Protein AF-A0A8S8Z8I4-F1 (afdb_monomer)

Foldseek 3Di:
DDDDDQDLQSLLVLLQDPPRPCNLVSLVVSLVVADPQQNVVSVVLNVCCVVPVVVSSVLSNLLVVCCVVVLAVDPPPNHPVSSVSSDDPVNVVVVCCVVVLVPDDPVVNVVVVVVVVVVD

Mean predicted aligned error: 4.39 Å

Secondary structure (DSSP, 8-state):
----PPPHHHHHHHHT-TT-TTHHHHHHHHHHT--HHHHHHHHHHHHHHHH-HHHHHHHHHHHHHHHHTTSSS-S-S--HHHHHTT--HHHHHHHHHHHHHHHS-HHHHHHHHHHHHHH-

Sequence (120 aa):
MPFYHLTKKGMIVSLAIDSMSEKKKILKGIINQADEHEKQAFEIMQKLVKIAPHFGFSIFERYVKAYCENKIDDLTPFTVENVSKSADNSAQLQMELLEGFSKLSKSDRDQTIDFLKKID

pLDDT: mean 91.68, std 7.71, range [51.78, 97.69]

Radius of gyration: 16.52 Å; Cα contacts (8 Å, |Δi|>4): 87; chains: 1; bounding box: 42×39×41 Å

Structure (mmCIF, N/CA/C/O backbone):
data_AF-A0A8S8Z8I4-F1
#
_entry.id   AF-A0A8S8Z8I4-F1
#
loop_
_atom_site.group_PDB
_atom_site.id
_atom_site.type_symbol
_atom_site.label_atom_id
_atom_site.label_alt_id
_atom_site.label_comp_id
_atom_site.label_asym_id
_atom_site.label_entity_id
_atom_site.label_seq_id
_atom_site.pdbx_PDB_ins_code
_atom_site.Cartn_x
_atom_site.Cartn_y
_atom_site.Cartn_z
_atom_site.occupancy
_atom_site.B_iso_or_equiv
_atom_site.auth_seq_id
_atom_site.auth_comp_id
_atom_site.auth_asym_id
_atom_site.auth_atom_id
_atom_site.pdbx_PDB_model_num
ATOM 1 N N . MET A 1 1 ? 16.397 -26.646 -16.889 1.00 51.78 1 MET A N 1
ATOM 2 C CA . MET A 1 1 ? 15.226 -25.776 -17.133 1.00 51.78 1 MET A CA 1
ATOM 3 C C . MET A 1 1 ? 15.556 -24.422 -16.520 1.00 51.78 1 MET A C 1
ATOM 5 O O . MET A 1 1 ? 15.910 -24.426 -15.346 1.00 51.78 1 MET A O 1
ATOM 9 N N . PRO A 1 2 ? 15.600 -23.309 -17.273 1.00 53.53 2 PRO A N 1
ATOM 10 C CA . PRO A 1 2 ? 15.943 -22.022 -16.680 1.00 53.53 2 PRO A CA 1
ATOM 11 C C . PRO A 1 2 ? 14.819 -21.593 -15.733 1.00 53.53 2 PRO A C 1
ATOM 13 O O . PRO A 1 2 ? 13.643 -21.627 -16.093 1.00 53.53 2 PRO A O 1
ATOM 16 N N . PHE A 1 3 ? 15.184 -21.229 -14.507 1.00 57.22 3 PHE A N 1
ATOM 17 C CA . PHE A 1 3 ? 14.260 -20.636 -13.551 1.00 57.22 3 PHE A CA 1
ATOM 18 C C . PHE A 1 3 ? 14.117 -19.157 -13.910 1.00 57.22 3 PHE A C 1
ATOM 20 O O . PHE A 1 3 ? 15.052 -18.376 -13.743 1.00 57.22 3 PHE A O 1
ATOM 27 N N . TYR A 1 4 ? 12.966 -18.775 -14.462 1.00 67.00 4 TYR A N 1
ATOM 28 C CA . TYR A 1 4 ? 12.671 -17.371 -14.724 1.00 67.00 4 TYR A CA 1
ATOM 29 C C . TYR A 1 4 ? 12.446 -16.658 -13.391 1.00 67.00 4 TYR A C 1
ATOM 31 O O . TYR A 1 4 ? 11.503 -16.962 -12.660 1.00 67.00 4 TYR A O 1
ATOM 39 N N . HIS A 1 5 ? 13.325 -15.715 -13.069 1.00 74.38 5 HIS A N 1
ATOM 40 C CA . HIS A 1 5 ? 13.149 -14.829 -11.927 1.00 74.38 5 HIS A CA 1
ATOM 41 C C . HIS A 1 5 ? 12.380 -13.582 -12.362 1.00 74.38 5 HIS A C 1
ATOM 43 O O . HIS A 1 5 ? 12.683 -12.983 -13.395 1.00 74.38 5 HIS A O 1
ATOM 49 N N . LEU A 1 6 ? 11.384 -13.184 -11.567 1.00 81.44 6 LEU A N 1
ATOM 50 C CA . LEU A 1 6 ? 10.695 -11.912 -11.764 1.00 81.44 6 LEU A CA 1
ATOM 51 C C . LEU A 1 6 ? 11.698 -10.761 -11.654 1.00 81.44 6 LEU A C 1
ATOM 53 O O . LEU A 1 6 ? 12.489 -10.699 -10.713 1.00 81.44 6 LEU A O 1
ATOM 57 N N . THR A 1 7 ? 11.630 -9.833 -12.603 1.00 90.94 7 THR A N 1
ATOM 58 C CA . THR A 1 7 ? 12.321 -8.546 -12.492 1.00 90.94 7 THR A CA 1
ATOM 59 C C . THR A 1 7 ? 11.704 -7.725 -11.356 1.00 90.94 7 THR A C 1
ATOM 61 O O . THR A 1 7 ? 10.552 -7.955 -10.985 1.00 90.94 7 THR A O 1
ATOM 64 N N . LYS A 1 8 ? 12.420 -6.720 -10.832 1.00 91.25 8 LYS A N 1
ATOM 65 C CA . LYS A 1 8 ? 11.884 -5.814 -9.795 1.00 91.25 8 LYS A CA 1
ATOM 66 C C . LYS A 1 8 ? 10.551 -5.177 -10.225 1.00 91.25 8 LYS A C 1
ATOM 68 O O . LYS A 1 8 ? 9.592 -5.199 -9.461 1.00 91.25 8 LYS A O 1
ATOM 73 N N . LYS A 1 9 ? 10.443 -4.736 -11.485 1.00 93.69 9 LYS A N 1
ATOM 74 C CA . LYS A 1 9 ? 9.184 -4.240 -12.076 1.00 93.69 9 LYS A CA 1
ATOM 75 C C . LYS A 1 9 ? 8.080 -5.300 -12.049 1.00 93.69 9 LYS A C 1
ATOM 77 O O . LYS A 1 9 ? 6.974 -5.024 -11.602 1.00 93.69 9 LYS A O 1
ATOM 82 N N . GLY A 1 10 ? 8.393 -6.529 -12.463 1.00 93.25 10 GLY A N 1
ATOM 83 C CA . GLY A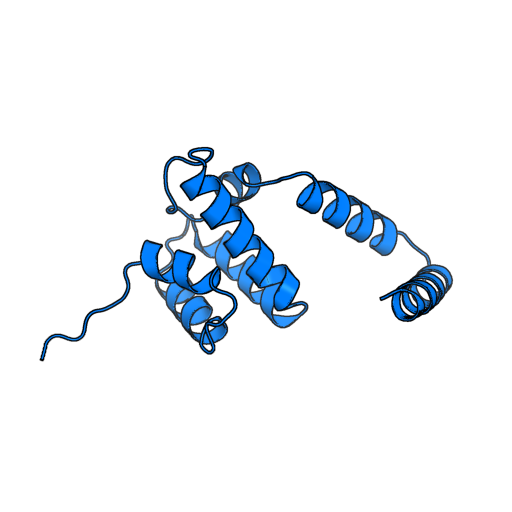 1 10 ? 7.449 -7.647 -12.414 1.00 93.25 10 GLY A CA 1
ATOM 84 C C . GLY A 1 10 ? 6.987 -7.977 -10.991 1.00 93.25 10 GLY A C 1
ATOM 85 O O . GLY A 1 10 ? 5.813 -8.280 -10.780 1.00 93.25 10 GLY A O 1
ATOM 86 N N . MET A 1 11 ? 7.876 -7.865 -9.999 1.00 93.94 11 MET A N 1
ATOM 87 C CA . MET A 1 11 ? 7.512 -8.004 -8.588 1.00 93.94 11 MET A CA 1
ATOM 88 C C . MET A 1 11 ? 6.547 -6.898 -8.144 1.00 93.94 11 MET A C 1
ATOM 90 O O . MET A 1 11 ? 5.532 -7.223 -7.540 1.00 93.94 11 MET A O 1
ATOM 94 N N . ILE A 1 12 ? 6.802 -5.628 -8.489 1.00 95.50 12 ILE A N 1
ATOM 95 C CA . ILE A 1 12 ? 5.897 -4.500 -8.183 1.00 95.50 12 ILE A CA 1
ATOM 96 C C . ILE A 1 12 ? 4.514 -4.727 -8.805 1.00 95.50 12 ILE A C 1
ATOM 98 O O . ILE A 1 12 ? 3.510 -4.625 -8.104 1.00 95.50 12 ILE A O 1
ATOM 102 N N . VAL A 1 13 ? 4.454 -5.122 -10.081 1.00 95.69 13 VAL A N 1
ATOM 103 C CA . VAL A 1 13 ? 3.185 -5.467 -10.748 1.00 95.69 13 VAL A CA 1
ATOM 104 C C . VAL A 1 13 ? 2.481 -6.619 -10.034 1.00 95.69 13 VAL A C 1
ATOM 106 O O . VAL A 1 13 ? 1.279 -6.562 -9.806 1.00 95.69 13 VAL A O 1
ATOM 109 N N . SER A 1 14 ? 3.218 -7.64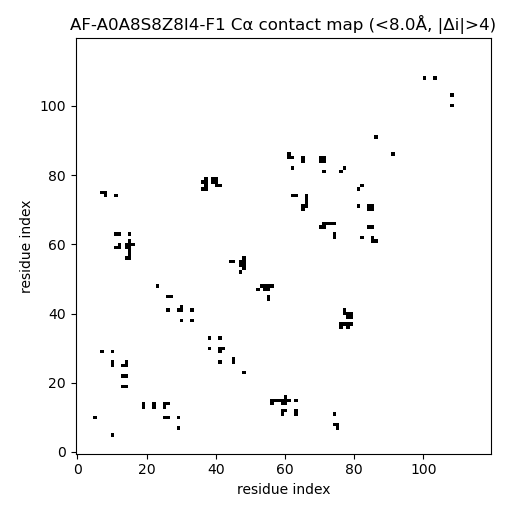1 -9.601 1.00 94.38 14 SER A N 1
ATOM 110 C CA . SER A 1 14 ? 2.635 -8.778 -8.877 1.00 94.38 14 SER A CA 1
ATOM 111 C C . SER A 1 14 ? 2.023 -8.380 -7.527 1.00 94.38 14 SER A C 1
ATOM 113 O O . SER A 1 14 ? 1.058 -9.005 -7.090 1.00 94.38 14 SER A O 1
ATOM 115 N N . LEU A 1 15 ? 2.553 -7.341 -6.868 1.00 95.56 15 LEU A N 1
ATOM 116 C CA . LEU A 1 15 ? 1.993 -6.795 -5.624 1.00 95.56 15 LEU A CA 1
ATOM 117 C C . LEU A 1 15 ? 0.662 -6.057 -5.841 1.00 95.56 15 LEU A C 1
ATOM 119 O O . LEU A 1 15 ? -0.103 -5.934 -4.887 1.00 95.56 15 LEU A O 1
ATOM 123 N N . ALA A 1 16 ? 0.381 -5.620 -7.071 1.00 95.06 16 ALA A N 1
ATOM 124 C CA . ALA A 1 16 ? -0.856 -4.955 -7.480 1.00 95.06 16 ALA A CA 1
ATOM 125 C C . ALA A 1 16 ? -1.959 -5.919 -7.965 1.00 95.06 16 ALA A C 1
ATOM 127 O O . ALA A 1 16 ? -3.064 -5.492 -8.272 1.00 95.06 16 ALA A O 1
ATOM 128 N N . ILE A 1 17 ? -1.689 -7.221 -8.086 1.00 92.75 17 ILE A N 1
ATOM 129 C CA . ILE A 1 17 ? -2.690 -8.184 -8.571 1.00 92.75 17 ILE A CA 1
ATOM 130 C C . ILE A 1 17 ? -3.471 -8.731 -7.381 1.00 92.75 17 ILE A C 1
ATOM 132 O O . ILE A 1 17 ? -2.879 -9.358 -6.500 1.00 92.75 17 ILE A O 1
ATOM 136 N N . ASP A 1 18 ? -4.794 -8.542 -7.349 1.00 82.94 18 ASP A N 1
ATOM 137 C CA . ASP A 1 18 ? -5.598 -8.930 -6.185 1.00 82.94 18 ASP A CA 1
ATOM 138 C C . ASP A 1 18 ? -5.531 -10.443 -5.887 1.00 82.94 18 ASP A C 1
ATOM 140 O O . ASP A 1 18 ? -5.223 -10.851 -4.766 1.00 82.94 18 ASP A O 1
ATOM 144 N N . SER A 1 19 ? -5.650 -11.275 -6.926 1.00 82.31 19 SER A N 1
ATOM 145 C CA . SER A 1 19 ? -5.646 -12.745 -6.844 1.00 82.31 19 SER A CA 1
ATOM 146 C C . SER A 1 19 ? -4.293 -13.381 -6.487 1.00 82.31 19 SER A C 1
ATOM 148 O O . SER A 1 19 ? -4.188 -14.606 -6.402 1.00 82.31 19 SER A O 1
ATOM 150 N N . MET A 1 20 ? -3.233 -12.589 -6.308 1.00 83.69 20 MET A N 1
ATOM 151 C CA . MET A 1 20 ? -1.899 -13.105 -6.008 1.00 83.69 20 MET A CA 1
ATOM 152 C C . MET A 1 20 ? -1.798 -13.549 -4.538 1.00 83.69 20 MET A C 1
ATOM 154 O O . MET A 1 20 ? -1.805 -12.733 -3.616 1.00 83.69 20 MET A O 1
ATOM 158 N N . SER A 1 21 ? -1.646 -14.853 -4.299 1.00 79.88 21 SER A N 1
ATOM 159 C CA . SER A 1 21 ? -1.609 -15.429 -2.943 1.00 79.88 21 SER 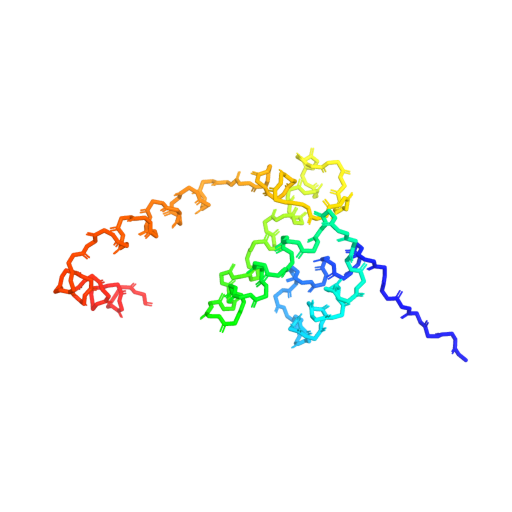A CA 1
ATOM 160 C C . SER A 1 21 ? -0.294 -15.158 -2.194 1.00 79.88 21 SER A C 1
ATOM 162 O O . SER A 1 21 ? -0.282 -15.054 -0.967 1.00 79.88 21 SER A O 1
ATOM 164 N N . GLU A 1 22 ? 0.822 -14.983 -2.911 1.00 88.31 22 GLU A N 1
ATOM 165 C CA . GLU A 1 22 ? 2.162 -14.839 -2.319 1.00 88.31 22 GLU A CA 1
ATOM 166 C C . GLU A 1 22 ? 2.643 -13.379 -2.154 1.00 88.31 22 GLU A C 1
ATOM 168 O O . GLU A 1 22 ? 3.826 -13.151 -1.883 1.00 88.31 22 GLU A O 1
ATOM 173 N N . LYS A 1 23 ? 1.766 -12.364 -2.250 1.00 92.06 23 LYS A N 1
ATOM 174 C CA . LYS A 1 23 ? 2.164 -10.933 -2.222 1.00 92.06 23 LYS A CA 1
ATOM 175 C C . LYS A 1 23 ? 3.086 -10.560 -1.054 1.00 92.06 23 LYS A C 1
ATOM 177 O O . LYS A 1 23 ? 4.080 -9.866 -1.237 1.00 92.06 23 LYS A O 1
ATOM 182 N N . LYS A 1 24 ? 2.831 -11.073 0.156 1.00 92.00 24 LYS A N 1
ATOM 183 C CA . LYS A 1 24 ? 3.681 -10.800 1.336 1.00 92.00 24 LYS A CA 1
ATOM 184 C C . LYS A 1 24 ? 5.106 -11.354 1.195 1.00 92.00 24 LYS A C 1
ATOM 186 O O . LYS A 1 24 ? 6.049 -10.749 1.701 1.00 92.00 24 LYS A O 1
ATOM 191 N N . LYS A 1 25 ? 5.271 -12.503 0.536 1.00 92.50 25 LYS A N 1
ATOM 192 C CA . LYS A 1 25 ? 6.578 -13.125 0.275 1.00 92.50 25 LYS A CA 1
ATOM 193 C C . LYS A 1 25 ? 7.322 -12.361 -0.817 1.00 92.50 25 LYS A C 1
ATOM 195 O O . LYS A 1 25 ? 8.504 -12.082 -0.642 1.00 92.50 25 LYS A O 1
ATOM 200 N N . ILE A 1 26 ? 6.614 -11.942 -1.867 1.00 93.69 26 ILE A N 1
ATOM 201 C CA . ILE A 1 26 ? 7.152 -11.070 -2.922 1.00 93.69 26 ILE A CA 1
ATOM 202 C C . ILE A 1 26 ? 7.638 -9.744 -2.320 1.00 93.69 26 ILE A C 1
ATOM 204 O O . ILE A 1 26 ? 8.767 -9.340 -2.580 1.00 93.69 26 ILE A O 1
ATOM 208 N N . LEU A 1 27 ? 6.854 -9.121 -1.431 1.00 94.81 27 LEU A N 1
ATOM 209 C CA . LEU A 1 27 ? 7.238 -7.883 -0.745 1.00 94.81 27 LEU A CA 1
ATOM 210 C C . LEU A 1 27 ? 8.487 -8.060 0.135 1.00 94.81 27 LEU A C 1
ATOM 212 O O . LEU A 1 27 ? 9.341 -7.185 0.192 1.00 94.81 27 LEU A O 1
ATOM 216 N N . LYS A 1 28 ? 8.648 -9.199 0.814 1.00 92.75 28 LYS A N 1
ATOM 217 C CA . LYS A 1 28 ? 9.909 -9.484 1.522 1.00 92.75 28 LYS A CA 1
ATOM 218 C C . LYS A 1 28 ? 11.081 -9.653 0.553 1.00 92.75 28 LYS A C 1
ATOM 220 O O . LYS A 1 28 ? 12.174 -9.181 0.841 1.00 92.75 28 LYS A O 1
ATOM 225 N N . GLY A 1 29 ? 10.849 -10.310 -0.584 1.00 91.88 29 GLY A N 1
ATOM 226 C CA . GLY A 1 29 ? 11.850 -10.485 -1.633 1.00 91.88 29 GLY A CA 1
ATOM 227 C C . GLY A 1 29 ? 12.340 -9.155 -2.203 1.00 91.88 29 GLY A C 1
ATOM 228 O O . GLY A 1 29 ? 13.548 -8.950 -2.287 1.00 91.88 29 GLY A O 1
ATOM 229 N N . ILE A 1 30 ? 11.422 -8.235 -2.518 1.00 92.75 30 ILE A N 1
ATOM 230 C CA . ILE A 1 30 ? 11.777 -6.938 -3.105 1.00 92.75 30 ILE A CA 1
ATOM 231 C C . ILE A 1 30 ? 12.546 -6.048 -2.121 1.00 92.75 30 ILE A C 1
ATOM 233 O O . ILE A 1 30 ? 13.500 -5.401 -2.531 1.00 92.75 30 ILE A O 1
ATOM 237 N N . ILE A 1 31 ? 12.216 -6.084 -0.822 1.00 92.12 31 ILE A N 1
ATOM 238 C CA . ILE A 1 31 ? 12.948 -5.350 0.230 1.00 92.12 31 ILE A CA 1
ATOM 239 C C . ILE A 1 31 ? 14.417 -5.779 0.286 1.00 92.12 31 ILE A C 1
ATOM 241 O O . ILE A 1 31 ? 15.300 -4.936 0.402 1.00 92.12 31 ILE A O 1
ATOM 245 N N . ASN A 1 32 ? 14.694 -7.079 0.157 1.00 88.94 32 ASN A N 1
ATOM 246 C CA . ASN A 1 32 ? 16.066 -7.596 0.166 1.00 88.94 32 ASN A CA 1
ATOM 247 C C . ASN A 1 32 ? 16.870 -7.198 -1.087 1.00 88.94 32 ASN A C 1
ATOM 249 O O . ASN A 1 32 ? 18.092 -7.302 -1.080 1.00 88.94 32 ASN A O 1
ATOM 253 N N . GLN A 1 33 ? 16.189 -6.779 -2.158 1.00 89.06 33 GLN A N 1
ATOM 254 C CA . GLN A 1 33 ? 16.778 -6.326 -3.424 1.00 89.06 33 GLN A CA 1
ATOM 255 C C . GLN A 1 33 ? 16.698 -4.800 -3.604 1.00 89.06 33 GLN A C 1
ATOM 257 O O . GLN A 1 33 ? 17.112 -4.279 -4.643 1.00 89.06 33 GLN A O 1
ATOM 262 N N . ALA A 1 34 ? 16.098 -4.085 -2.651 1.00 90.19 34 ALA A N 1
ATOM 263 C CA . ALA A 1 34 ? 15.931 -2.641 -2.707 1.00 90.19 34 ALA A CA 1
ATOM 264 C C . ALA A 1 34 ? 17.282 -1.955 -2.487 1.00 90.19 34 ALA A C 1
ATOM 266 O O . ALA A 1 34 ? 18.044 -2.339 -1.597 1.00 90.19 34 ALA A O 1
ATOM 267 N N . ASP A 1 35 ? 17.567 -0.944 -3.300 1.00 90.19 35 ASP A N 1
ATOM 268 C CA . ASP A 1 35 ? 18.689 -0.045 -3.043 1.00 90.19 35 ASP A CA 1
ATOM 269 C C . ASP A 1 35 ? 18.332 0.956 -1.929 1.00 90.19 35 ASP A C 1
ATOM 271 O O . ASP A 1 35 ? 17.208 0.977 -1.417 1.00 90.19 35 ASP A O 1
ATOM 275 N N . GLU A 1 36 ? 19.293 1.788 -1.525 1.00 88.62 36 GLU A N 1
ATOM 276 C CA . GLU A 1 36 ? 19.092 2.764 -0.448 1.00 88.62 36 GLU A CA 1
ATOM 277 C C . GLU A 1 36 ? 17.985 3.786 -0.749 1.00 88.62 36 GLU A C 1
ATOM 279 O O . GLU A 1 36 ? 17.327 4.256 0.180 1.00 88.62 36 GLU A O 1
ATOM 284 N N . HIS A 1 37 ? 17.726 4.088 -2.025 1.00 88.31 37 HIS A N 1
ATOM 285 C CA . HIS A 1 37 ? 16.711 5.058 -2.436 1.00 88.31 37 HIS A CA 1
ATOM 286 C C . HIS A 1 37 ? 15.287 4.492 -2.320 1.00 88.31 37 HIS A C 1
ATOM 288 O O . HIS A 1 37 ? 14.347 5.231 -2.024 1.00 88.31 37 HIS A O 1
ATOM 294 N N . GLU A 1 38 ? 15.114 3.185 -2.524 1.00 93.31 38 GLU A N 1
ATOM 295 C CA . GLU A 1 38 ? 13.811 2.509 -2.450 1.00 93.31 38 GLU A CA 1
ATOM 296 C C . GLU A 1 38 ? 13.513 1.895 -1.074 1.00 93.31 38 GLU A C 1
ATOM 298 O O . GLU A 1 38 ? 12.349 1.706 -0.701 1.00 93.31 38 GLU A O 1
ATOM 303 N N . LYS A 1 39 ? 14.555 1.562 -0.303 1.00 92.00 39 LYS A N 1
ATOM 304 C CA . LYS A 1 39 ? 14.437 0.795 0.945 1.00 92.00 39 LYS A CA 1
ATOM 305 C C . LYS A 1 39 ? 13.460 1.422 1.935 1.00 92.00 39 LYS A C 1
ATOM 307 O O . LYS A 1 39 ? 12.616 0.719 2.489 1.00 92.00 39 LYS A O 1
ATOM 312 N N . GLN A 1 40 ? 13.515 2.744 2.098 1.00 93.06 40 GLN A N 1
ATOM 313 C CA . GLN A 1 40 ? 12.604 3.472 2.981 1.00 93.06 40 GLN A CA 1
ATOM 314 C C . GLN A 1 40 ? 11.133 3.248 2.599 1.00 93.06 40 GLN A C 1
ATOM 316 O O . GLN A 1 40 ? 10.305 2.954 3.464 1.00 93.06 40 GLN A O 1
ATOM 321 N N . ALA A 1 41 ? 10.800 3.367 1.310 1.00 95.12 41 ALA A N 1
ATOM 322 C CA . ALA A 1 41 ? 9.432 3.208 0.835 1.00 95.12 41 ALA A CA 1
ATOM 323 C C . ALA A 1 41 ? 8.940 1.775 1.076 1.00 95.12 41 ALA A C 1
ATOM 325 O O . ALA A 1 41 ? 7.874 1.577 1.661 1.00 95.12 41 ALA A O 1
ATOM 326 N N . PHE A 1 42 ? 9.738 0.766 0.717 1.00 95.69 42 PHE A N 1
ATOM 327 C CA . PHE A 1 42 ? 9.341 -0.626 0.922 1.00 95.69 42 PHE A CA 1
ATOM 328 C C . PHE A 1 42 ? 9.231 -1.025 2.402 1.00 95.69 42 PHE A C 1
ATOM 330 O O . PHE A 1 42 ? 8.340 -1.802 2.752 1.00 95.69 42 PHE A O 1
ATOM 337 N N . GLU A 1 43 ? 10.068 -0.488 3.291 1.00 94.19 43 GLU A N 1
ATOM 338 C CA . GLU A 1 43 ? 9.955 -0.727 4.736 1.00 94.19 43 GLU A CA 1
ATOM 339 C C . GLU A 1 43 ? 8.673 -0.120 5.328 1.00 94.19 43 GLU A C 1
ATOM 341 O O . GLU A 1 43 ? 8.008 -0.756 6.155 1.00 94.19 43 GLU A O 1
ATOM 346 N N . ILE A 1 44 ? 8.279 1.081 4.887 1.00 94.44 44 ILE A N 1
ATOM 347 C CA . ILE A 1 44 ? 6.991 1.686 5.264 1.00 94.44 44 ILE A CA 1
ATOM 348 C C . ILE A 1 44 ? 5.839 0.814 4.753 1.00 94.44 44 ILE A C 1
ATOM 350 O O . ILE A 1 44 ? 4.949 0.454 5.529 1.00 94.44 44 ILE A O 1
ATOM 354 N N . MET A 1 45 ? 5.894 0.391 3.487 1.00 95.94 45 MET A N 1
ATOM 355 C CA . MET A 1 45 ? 4.895 -0.505 2.899 1.00 95.94 45 MET A CA 1
ATOM 356 C C . MET A 1 45 ? 4.793 -1.834 3.650 1.00 95.94 45 MET A C 1
ATOM 358 O O . MET A 1 45 ? 3.690 -2.326 3.880 1.00 95.94 45 MET A O 1
ATOM 362 N N . GLN A 1 46 ? 5.912 -2.401 4.107 1.00 95.69 46 GLN A N 1
ATOM 363 C CA . GLN A 1 46 ? 5.916 -3.627 4.906 1.00 95.69 46 GLN A CA 1
ATOM 364 C C . GLN A 1 46 ? 5.148 -3.461 6.222 1.00 95.69 46 GLN A C 1
ATOM 366 O O . GLN A 1 46 ? 4.379 -4.349 6.605 1.00 95.69 46 GLN A O 1
ATOM 371 N N . LYS A 1 47 ? 5.337 -2.330 6.911 1.00 95.56 47 LYS A N 1
ATOM 372 C CA . LYS A 1 47 ? 4.615 -2.016 8.153 1.00 95.56 47 LYS A CA 1
ATOM 373 C C . LYS A 1 47 ? 3.121 -1.830 7.886 1.00 95.56 47 LYS A C 1
ATOM 375 O O . LYS A 1 47 ? 2.311 -2.411 8.606 1.00 95.56 47 LYS A O 1
ATOM 380 N N . LEU A 1 48 ? 2.761 -1.101 6.827 1.00 93.69 48 LEU A N 1
ATOM 381 C CA . LEU A 1 48 ? 1.366 -0.877 6.438 1.00 93.69 48 LEU A CA 1
ATOM 382 C C . LEU A 1 48 ? 0.660 -2.186 6.075 1.00 93.69 48 LEU A C 1
ATOM 384 O O . LEU A 1 48 ? -0.381 -2.488 6.645 1.00 93.69 48 LEU A O 1
ATOM 388 N N . VAL A 1 49 ? 1.261 -3.019 5.221 1.00 95.00 49 VAL A N 1
ATOM 389 C CA . VAL A 1 49 ? 0.705 -4.325 4.819 1.00 95.00 49 VAL A CA 1
ATOM 390 C C . VAL A 1 49 ? 0.525 -5.272 6.012 1.00 95.00 49 VAL A C 1
ATOM 392 O O . VAL A 1 49 ? -0.366 -6.124 6.004 1.00 95.00 49 VAL A O 1
ATOM 395 N N . LYS A 1 50 ? 1.360 -5.151 7.052 1.00 94.81 50 LYS A N 1
ATOM 396 C CA . LYS A 1 50 ? 1.219 -5.950 8.276 1.00 94.81 50 LYS A CA 1
ATOM 397 C C . LYS A 1 50 ? -0.036 -5.573 9.073 1.00 94.81 50 LYS A C 1
ATOM 399 O O . LYS A 1 50 ? -0.638 -6.466 9.661 1.00 94.81 50 LYS A O 1
ATOM 404 N N . ILE A 1 51 ? -0.397 -4.290 9.106 1.00 94.06 51 ILE A N 1
ATOM 405 C CA . ILE A 1 51 ? -1.502 -3.757 9.922 1.00 94.06 51 ILE A CA 1
ATOM 406 C C . ILE A 1 51 ? -2.815 -3.737 9.130 1.00 94.06 51 ILE A C 1
ATOM 408 O O . ILE A 1 51 ? -3.849 -4.153 9.638 1.00 94.06 51 ILE A O 1
ATOM 412 N N . ALA 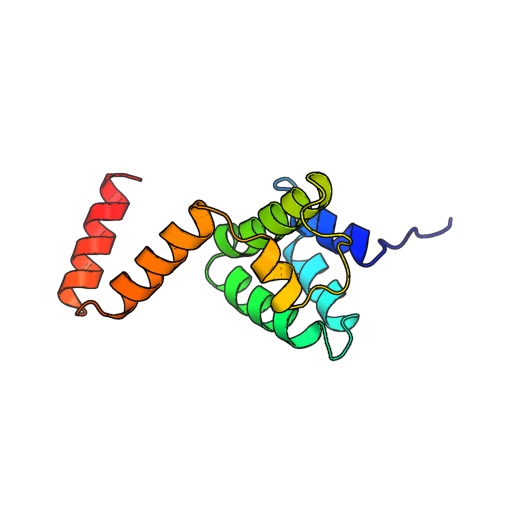A 1 52 ? -2.763 -3.285 7.879 1.00 92.62 52 ALA A N 1
ATOM 413 C CA . ALA A 1 52 ? -3.905 -3.113 6.993 1.00 92.62 52 ALA A CA 1
ATOM 414 C C . ALA A 1 52 ? -3.543 -3.652 5.593 1.00 92.62 52 ALA A C 1
ATOM 416 O O . ALA A 1 52 ? -3.145 -2.883 4.718 1.00 92.62 52 ALA A O 1
ATOM 417 N N . PRO A 1 53 ? -3.622 -4.978 5.361 1.00 92.44 53 PRO A N 1
ATOM 418 C CA . PRO A 1 53 ? -3.100 -5.610 4.147 1.00 92.44 53 PRO A CA 1
ATOM 419 C C . PRO A 1 53 ? -3.775 -5.120 2.865 1.00 92.44 53 PRO A C 1
ATOM 421 O O . PRO A 1 53 ? -3.069 -4.813 1.909 1.00 92.44 53 PRO A O 1
ATOM 424 N N . HIS A 1 54 ? -5.106 -5.004 2.848 1.00 91.19 54 HIS A N 1
ATOM 425 C CA . HIS A 1 54 ? -5.841 -4.503 1.681 1.00 91.19 54 HIS A CA 1
ATOM 426 C C . HIS A 1 54 ? -5.439 -3.066 1.349 1.00 91.19 54 HIS A C 1
ATOM 428 O O . HIS A 1 54 ? -5.071 -2.775 0.217 1.00 91.19 54 HIS A O 1
ATOM 434 N N . PHE A 1 55 ? -5.391 -2.192 2.358 1.00 91.75 55 PHE A N 1
ATOM 435 C CA . PHE A 1 55 ? -4.918 -0.821 2.183 1.00 91.75 55 PHE A CA 1
ATOM 436 C C . PHE A 1 55 ? -3.468 -0.774 1.676 1.00 91.75 55 PHE A C 1
ATOM 438 O O . PHE A 1 55 ? -3.177 -0.114 0.681 1.00 91.75 55 PHE A O 1
ATOM 445 N N . GLY A 1 56 ? -2.560 -1.522 2.305 1.00 93.81 56 GLY A N 1
ATOM 446 C CA . GLY A 1 56 ? -1.162 -1.579 1.889 1.00 93.81 56 GLY A CA 1
ATOM 447 C C . GLY A 1 56 ? -0.988 -2.053 0.442 1.00 93.81 56 GLY A C 1
ATOM 448 O O . GLY A 1 56 ? -0.200 -1.469 -0.294 1.00 93.81 56 GLY A O 1
ATOM 449 N N . PHE A 1 57 ? -1.737 -3.063 -0.010 1.00 95.19 57 PHE A N 1
ATOM 450 C CA . PHE A 1 57 ? -1.663 -3.506 -1.407 1.00 95.19 57 PHE A CA 1
ATOM 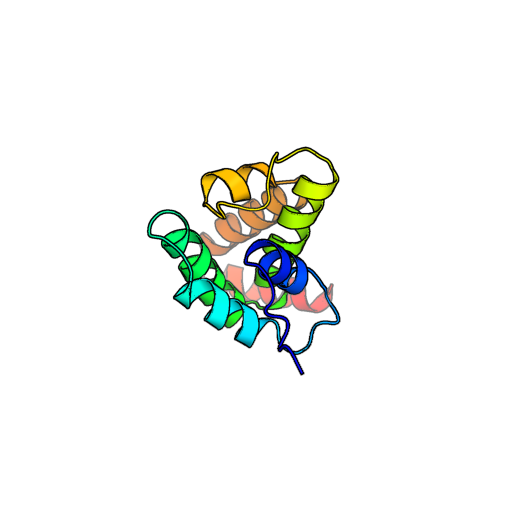451 C C . PHE A 1 57 ? -2.367 -2.558 -2.386 1.00 95.19 57 PHE A C 1
ATOM 453 O O . PHE A 1 57 ? -1.858 -2.371 -3.490 1.00 95.19 57 PHE A O 1
ATOM 460 N N . SER A 1 58 ? -3.416 -1.848 -1.958 1.00 93.81 58 SER A N 1
ATOM 461 C CA . SER A 1 58 ? -4.084 -0.835 -2.790 1.00 93.81 58 SER A CA 1
ATOM 462 C C . SER A 1 58 ? -3.151 0.306 -3.230 1.00 93.81 58 SER A C 1
ATOM 464 O O . SER A 1 58 ? -3.336 0.897 -4.291 1.00 93.81 58 SER A O 1
ATOM 466 N N . ILE A 1 59 ? -2.090 0.595 -2.465 1.00 95.19 59 ILE A N 1
ATOM 467 C CA . ILE A 1 59 ? -1.062 1.567 -2.867 1.00 95.19 59 ILE A CA 1
ATOM 468 C C . ILE A 1 59 ? -0.261 1.052 -4.073 1.00 95.19 59 ILE A C 1
ATOM 470 O O . ILE A 1 59 ? 0.018 1.826 -4.986 1.00 95.19 59 ILE A O 1
ATOM 474 N N . PHE A 1 60 ? 0.076 -0.243 -4.121 1.00 96.12 60 PHE A N 1
ATOM 475 C CA . PHE A 1 60 ? 0.737 -0.836 -5.291 1.00 96.12 60 PHE A CA 1
ATOM 476 C C . PHE A 1 60 ? -0.192 -0.852 -6.506 1.00 96.12 60 PHE A C 1
ATOM 478 O O . PHE A 1 60 ? 0.251 -0.522 -7.602 1.00 96.12 60 PHE A O 1
ATOM 485 N N . GLU A 1 61 ? -1.474 -1.169 -6.311 1.00 95.12 61 GLU A N 1
ATOM 486 C CA . GLU A 1 61 ? -2.498 -1.090 -7.362 1.00 95.12 61 GLU A CA 1
ATOM 487 C C . GLU A 1 61 ? -2.565 0.304 -7.978 1.00 95.12 61 GLU A C 1
ATOM 489 O O . GLU A 1 61 ? -2.460 0.457 -9.196 1.00 95.12 61 GLU A O 1
ATOM 494 N N . ARG A 1 62 ? -2.662 1.335 -7.134 1.00 94.81 62 ARG A N 1
ATOM 495 C CA . ARG A 1 62 ? -2.706 2.729 -7.576 1.00 94.81 62 ARG A CA 1
ATOM 496 C C . ARG A 1 62 ? -1.419 3.148 -8.285 1.00 94.81 62 ARG A C 1
ATOM 498 O O . ARG A 1 62 ? -1.481 3.796 -9.327 1.00 94.81 62 ARG A O 1
ATOM 505 N N . TYR A 1 63 ? -0.265 2.742 -7.761 1.00 96.38 63 TYR A N 1
ATOM 506 C CA . TYR A 1 63 ? 1.033 3.047 -8.356 1.00 96.38 63 TYR A CA 1
ATOM 507 C C . TYR A 1 63 ? 1.199 2.417 -9.746 1.00 96.38 63 TYR A C 1
ATOM 509 O O . TYR A 1 63 ? 1.561 3.103 -10.701 1.00 96.38 63 TYR A O 1
ATOM 517 N N . VAL A 1 64 ? 0.855 1.134 -9.891 1.00 96.62 64 VAL A N 1
ATOM 518 C CA . VAL A 1 64 ? 0.900 0.428 -11.181 1.00 96.62 64 VAL A CA 1
ATOM 519 C C . VAL A 1 64 ? -0.118 1.008 -12.159 1.00 96.62 64 VAL A C 1
ATOM 521 O O . VAL A 1 64 ? 0.204 1.197 -13.330 1.00 96.62 64 VAL A O 1
ATOM 524 N N . LYS A 1 65 ? -1.316 1.366 -11.689 1.00 95.44 65 LYS A N 1
ATOM 525 C CA . LYS A 1 65 ? -2.315 2.057 -12.510 1.00 95.44 65 LYS A CA 1
ATOM 526 C C . LYS A 1 65 ? -1.790 3.396 -13.032 1.00 95.44 65 LYS A C 1
ATOM 528 O O . LYS A 1 65 ? -1.932 3.672 -14.218 1.00 95.44 65 LYS A O 1
ATOM 533 N N . ALA A 1 66 ? -1.148 4.199 -12.185 1.00 95.50 66 ALA A N 1
ATOM 534 C CA . ALA A 1 66 ? -0.561 5.474 -12.591 1.00 95.50 66 ALA A CA 1
ATOM 535 C C . ALA A 1 66 ? 0.532 5.296 -13.662 1.00 95.50 66 ALA A C 1
ATOM 537 O O . ALA A 1 66 ? 0.596 6.089 -14.600 1.00 95.50 66 ALA A O 1
ATOM 538 N N . TYR A 1 67 ? 1.329 4.228 -13.574 1.00 96.19 67 TYR A N 1
ATOM 539 C CA . TYR A 1 67 ? 2.266 3.842 -14.633 1.00 96.19 67 TYR A CA 1
ATOM 540 C C . TYR A 1 67 ? 1.546 3.464 -15.940 1.00 96.19 67 TYR A C 1
ATOM 542 O O . TYR A 1 67 ? 1.878 3.992 -16.997 1.00 96.19 67 TYR A O 1
ATOM 550 N N . CYS A 1 68 ? 0.507 2.622 -15.885 1.00 95.00 68 CYS A N 1
ATOM 551 C CA . CYS A 1 68 ? -0.284 2.256 -17.069 1.00 95.00 68 CYS A CA 1
ATOM 552 C C . CYS A 1 68 ? -0.970 3.461 -17.738 1.00 95.00 68 CYS A C 1
ATOM 554 O O . CYS A 1 68 ? -1.188 3.457 -18.947 1.00 95.00 68 CYS A O 1
ATOM 556 N N . GLU A 1 69 ? -1.306 4.489 -16.961 1.00 94.44 69 GLU A N 1
ATOM 557 C CA . GLU A 1 69 ? -1.901 5.743 -17.434 1.00 94.44 69 GLU A CA 1
ATOM 558 C C . GLU A 1 69 ? -0.855 6.784 -17.881 1.00 94.44 69 GLU A C 1
ATOM 560 O O . GLU A 1 69 ? -1.226 7.907 -18.214 1.00 94.44 69 GLU A O 1
ATOM 565 N N . ASN A 1 70 ? 0.437 6.433 -17.908 1.00 93.50 70 ASN A N 1
ATOM 566 C CA . ASN A 1 70 ? 1.561 7.326 -18.227 1.00 93.50 70 ASN A CA 1
ATOM 567 C C . ASN A 1 70 ? 1.655 8.569 -17.317 1.00 93.50 70 ASN A C 1
ATOM 569 O O . ASN A 1 70 ? 2.182 9.603 -17.719 1.00 93.50 70 ASN A O 1
ATOM 573 N N . LYS A 1 71 ? 1.141 8.492 -16.083 1.00 90.56 71 LYS A N 1
ATOM 574 C CA . LYS A 1 71 ? 1.315 9.541 -15.057 1.00 90.56 71 LYS A CA 1
ATOM 575 C C . LYS A 1 71 ? 2.675 9.451 -14.365 1.00 90.56 71 LYS A C 1
ATOM 577 O O . LYS A 1 71 ? 3.101 10.401 -13.714 1.00 90.56 71 LYS A O 1
ATOM 582 N N . ILE A 1 72 ? 3.320 8.292 -14.466 1.00 93.88 72 ILE A N 1
ATOM 583 C CA . ILE A 1 72 ? 4.657 8.010 -13.952 1.00 93.88 72 ILE A CA 1
ATOM 584 C C . ILE A 1 72 ? 5.412 7.294 -15.068 1.00 93.88 72 ILE A C 1
ATOM 586 O O . ILE A 1 72 ? 4.877 6.357 -15.657 1.00 93.88 72 ILE A O 1
ATOM 590 N N . ASP A 1 73 ? 6.641 7.726 -15.338 1.00 91.88 73 ASP A N 1
ATOM 591 C CA . ASP A 1 73 ? 7.420 7.243 -16.484 1.00 91.88 73 ASP A CA 1
ATOM 592 C C . ASP A 1 73 ? 7.883 5.790 -16.328 1.00 91.88 73 ASP A C 1
ATOM 594 O O . ASP A 1 73 ? 8.032 5.063 -17.311 1.00 91.88 73 ASP A O 1
ATOM 598 N N . ASP A 1 74 ? 8.127 5.354 -15.089 1.00 95.19 74 ASP A N 1
ATOM 599 C CA . ASP A 1 74 ? 8.596 4.005 -14.793 1.00 95.19 74 ASP A CA 1
ATOM 600 C C . ASP A 1 74 ? 8.159 3.519 -13.399 1.00 95.19 74 ASP A C 1
ATOM 602 O O . ASP A 1 74 ? 7.932 4.309 -12.483 1.00 95.19 74 ASP A O 1
ATOM 606 N N . LEU A 1 75 ? 8.077 2.195 -13.230 1.00 95.00 75 LEU A N 1
ATOM 607 C CA . LEU A 1 75 ? 7.773 1.526 -11.955 1.00 95.00 75 LEU A CA 1
ATOM 608 C C . LEU A 1 75 ? 8.958 1.504 -10.984 1.00 95.00 75 LEU A C 1
ATOM 610 O O . LEU A 1 75 ? 8.807 1.122 -9.825 1.00 95.00 75 LEU A O 1
ATOM 614 N N . THR A 1 76 ? 10.150 1.833 -11.472 1.00 94.00 76 THR A N 1
ATOM 615 C CA . THR A 1 76 ? 11.377 1.893 -10.682 1.00 94.00 76 THR A CA 1
ATOM 616 C C . THR A 1 76 ? 12.098 3.211 -10.958 1.00 94.00 76 THR A C 1
ATOM 618 O O . THR A 1 76 ? 12.193 3.589 -12.123 1.00 94.00 76 THR A O 1
ATOM 621 N N . PRO A 1 77 ? 12.657 3.875 -9.934 1.00 94.00 77 PRO A N 1
ATOM 622 C CA . PRO A 1 77 ? 12.698 3.419 -8.546 1.00 94.00 77 PRO A CA 1
ATOM 623 C C . PRO A 1 77 ? 11.363 3.643 -7.806 1.00 94.00 77 PRO A C 1
ATOM 625 O O . PRO A 1 77 ? 10.693 4.663 -7.990 1.00 94.00 77 PRO A O 1
ATOM 628 N N . PHE A 1 78 ? 10.990 2.697 -6.942 1.00 95.31 78 PHE A N 1
ATOM 629 C CA . PHE A 1 78 ? 9.852 2.785 -6.025 1.00 95.31 78 PHE A CA 1
ATOM 630 C C . PHE A 1 78 ? 10.223 3.653 -4.811 1.00 95.31 78 PHE A C 1
ATOM 632 O O . PHE A 1 78 ? 10.533 3.161 -3.727 1.00 95.31 78 PHE A O 1
ATOM 639 N N . THR A 1 79 ? 10.240 4.970 -5.006 1.00 94.81 79 THR A N 1
ATOM 640 C CA . THR A 1 79 ? 10.539 5.962 -3.960 1.00 94.81 79 THR A CA 1
ATOM 641 C C . THR A 1 79 ? 9.265 6.620 -3.440 1.00 94.81 79 THR A C 1
ATOM 643 O O . THR A 1 79 ? 8.231 6.611 -4.106 1.00 94.81 79 THR A O 1
ATOM 646 N N . VAL A 1 80 ? 9.335 7.259 -2.267 1.00 92.50 80 VAL A N 1
ATOM 647 C CA . VAL A 1 80 ? 8.208 8.042 -1.720 1.00 92.50 80 VAL A CA 1
ATOM 648 C C . VAL A 1 80 ? 7.748 9.122 -2.708 1.00 92.50 80 VAL A C 1
ATOM 650 O O . VAL A 1 80 ? 6.549 9.325 -2.875 1.00 92.50 80 VAL A O 1
ATOM 653 N N . GLU A 1 81 ? 8.688 9.771 -3.400 1.00 92.06 81 GLU A N 1
ATOM 654 C CA . GLU A 1 81 ? 8.393 10.788 -4.415 1.00 92.06 81 GLU A CA 1
ATOM 655 C C . GLU A 1 81 ? 7.629 10.209 -5.615 1.00 92.06 81 GLU A C 1
ATOM 657 O O . GLU A 1 81 ? 6.660 10.799 -6.080 1.00 92.06 81 GLU A O 1
ATOM 662 N N . ASN A 1 82 ? 8.023 9.041 -6.122 1.00 92.88 82 ASN A N 1
ATOM 663 C CA . ASN A 1 82 ? 7.313 8.438 -7.248 1.00 92.88 82 ASN A CA 1
ATOM 664 C C . ASN A 1 82 ? 5.955 7.873 -6.824 1.00 92.88 82 ASN A C 1
ATOM 666 O O . ASN A 1 82 ? 4.982 7.996 -7.564 1.00 92.88 82 ASN A O 1
ATOM 670 N N . VAL A 1 83 ? 5.851 7.311 -5.619 1.00 93.62 83 VAL A N 1
ATOM 671 C CA . VAL A 1 83 ? 4.566 6.846 -5.083 1.00 93.62 83 VAL A CA 1
ATOM 672 C C . VAL A 1 83 ? 3.604 8.017 -4.877 1.00 93.62 83 VAL A C 1
ATOM 674 O O . VAL A 1 83 ? 2.423 7.879 -5.190 1.00 93.62 83 VAL A O 1
ATOM 677 N N . SER A 1 84 ? 4.072 9.187 -4.430 1.00 91.56 84 SER A N 1
ATOM 678 C CA . SER A 1 84 ? 3.197 10.352 -4.231 1.00 91.56 84 SER A CA 1
ATOM 679 C C . SER A 1 84 ? 2.592 10.878 -5.538 1.00 91.56 84 SER A C 1
ATOM 681 O O . SER A 1 84 ? 1.446 11.323 -5.532 1.00 91.56 84 SER A O 1
ATOM 683 N N . LYS A 1 85 ? 3.284 10.726 -6.677 1.00 92.38 85 LYS A N 1
ATOM 684 C CA . LYS A 1 85 ? 2.749 11.043 -8.019 1.00 92.38 85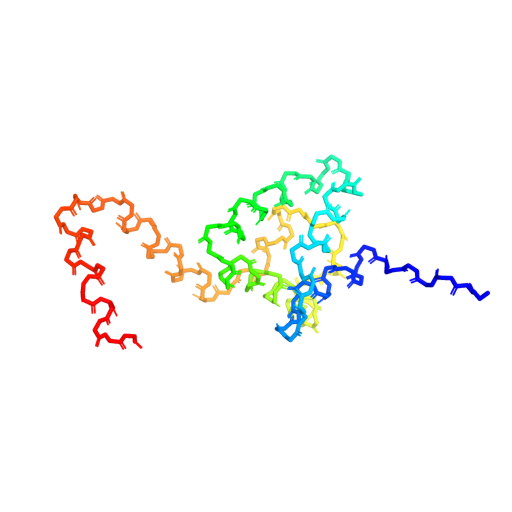 LYS A CA 1
ATOM 685 C C . LYS A 1 85 ? 1.552 10.168 -8.414 1.00 92.38 85 LYS A C 1
ATOM 687 O O . LYS A 1 85 ? 0.781 10.550 -9.288 1.00 92.38 85 LYS A O 1
ATOM 692 N N . SER A 1 86 ? 1.366 9.015 -7.762 1.00 91.94 86 SER A N 1
ATOM 693 C CA . SER A 1 86 ? 0.193 8.153 -7.968 1.00 91.94 86 SER A CA 1
ATOM 694 C C . SER A 1 86 ? -1.030 8.559 -7.143 1.00 91.94 86 SER A C 1
ATOM 696 O O . SER A 1 86 ? -2.072 7.922 -7.274 1.00 91.94 86 SER A O 1
ATOM 698 N N . ALA A 1 87 ? -0.930 9.579 -6.281 1.00 89.88 87 ALA A N 1
ATOM 699 C CA . ALA A 1 87 ? -2.038 9.999 -5.432 1.00 89.88 87 ALA A CA 1
ATOM 700 C C . ALA A 1 87 ? -3.258 10.423 -6.266 1.00 89.88 87 ALA A C 1
ATOM 702 O O . ALA A 1 87 ? -3.162 11.214 -7.203 1.00 89.88 87 ALA A O 1
ATOM 703 N N . ASP A 1 88 ? -4.420 9.897 -5.894 1.00 87.88 88 ASP A N 1
ATOM 704 C CA . ASP A 1 88 ? -5.714 10.218 -6.486 1.00 87.88 88 ASP A CA 1
ATOM 705 C C . ASP A 1 88 ? -6.682 10.722 -5.402 1.00 87.88 88 ASP A C 1
ATOM 707 O O . ASP A 1 88 ? -6.323 10.859 -4.228 1.00 87.88 88 ASP A O 1
ATOM 711 N N . ASN A 1 89 ? -7.937 10.974 -5.777 1.00 89.75 89 ASN A N 1
ATOM 712 C CA . ASN A 1 89 ? -8.963 11.423 -4.833 1.00 89.75 89 ASN A CA 1
ATOM 713 C C . ASN A 1 89 ? -9.164 10.435 -3.669 1.00 89.75 89 ASN A C 1
ATOM 715 O O . ASN A 1 89 ? -9.467 10.851 -2.554 1.00 89.75 89 ASN A O 1
ATOM 719 N N . SER A 1 90 ? -8.965 9.129 -3.894 1.00 87.81 90 SER A N 1
ATOM 720 C CA . SER A 1 90 ? -9.077 8.133 -2.824 1.00 87.81 90 SER A CA 1
ATOM 721 C C . SER A 1 90 ? -7.942 8.265 -1.807 1.00 87.81 90 SER A C 1
ATOM 723 O O . SER A 1 90 ? -8.186 8.136 -0.612 1.00 87.81 90 SER A O 1
ATOM 725 N N . ALA A 1 91 ? -6.725 8.600 -2.252 1.00 89.75 91 ALA A N 1
ATOM 726 C CA . ALA A 1 91 ? -5.601 8.878 -1.360 1.00 89.75 91 ALA A CA 1
ATOM 727 C C . ALA A 1 91 ? -5.859 10.112 -0.478 1.00 89.75 91 ALA A C 1
ATOM 729 O O . ALA A 1 91 ? -5.533 10.096 0.707 1.00 89.75 91 ALA A O 1
ATOM 730 N N . GLN A 1 92 ? -6.481 11.157 -1.037 1.00 91.19 92 GLN A N 1
ATOM 731 C CA . GLN A 1 92 ? -6.843 12.365 -0.286 1.00 91.19 92 GLN A CA 1
ATOM 732 C C . GLN A 1 92 ? -7.872 12.061 0.810 1.00 91.19 92 GLN A C 1
ATOM 734 O O . GLN A 1 92 ? -7.633 12.384 1.971 1.00 91.19 92 GLN A O 1
ATOM 739 N N . LEU A 1 93 ? -8.957 11.357 0.468 1.00 93.31 93 LEU A N 1
ATOM 740 C CA . LEU A 1 93 ? -9.981 10.940 1.435 1.00 93.31 93 LEU A CA 1
ATOM 741 C C . LEU A 1 93 ? -9.408 10.031 2.534 1.00 93.31 93 LEU A C 1
ATOM 743 O O . LEU A 1 93 ? -9.736 10.186 3.708 1.00 93.31 93 LEU A O 1
ATOM 747 N N . GLN A 1 94 ? -8.526 9.094 2.168 1.00 91.75 94 GLN A N 1
ATOM 748 C CA . GLN A 1 94 ?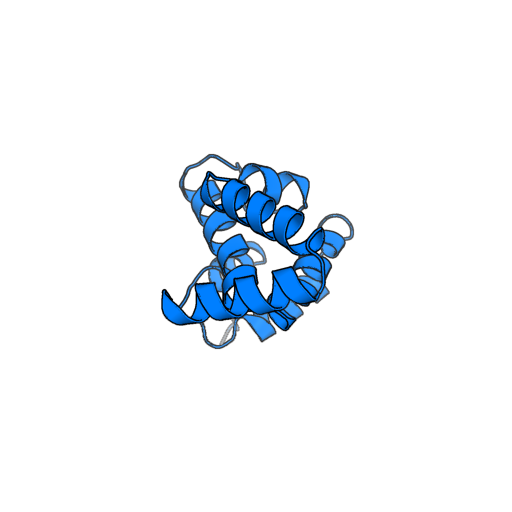 -7.846 8.212 3.123 1.00 91.75 94 GLN A CA 1
ATOM 749 C C . GLN A 1 94 ? -6.972 9.003 4.106 1.00 91.75 94 GLN A C 1
ATOM 751 O O . GLN A 1 94 ? -6.962 8.689 5.296 1.00 91.75 94 GLN A O 1
ATOM 756 N N . MET A 1 95 ? -6.257 10.027 3.627 1.00 93.56 95 MET A N 1
ATOM 757 C CA . MET A 1 95 ? -5.424 10.874 4.481 1.00 93.56 95 MET A CA 1
ATOM 758 C C . MET A 1 95 ? -6.270 11.742 5.414 1.00 93.56 95 MET A C 1
ATOM 760 O O . MET A 1 95 ? -5.979 11.806 6.606 1.00 93.56 95 MET A O 1
ATOM 764 N N . GLU A 1 96 ? -7.338 12.358 4.901 1.00 95.31 96 GLU A N 1
ATOM 765 C CA . GLU A 1 96 ? -8.275 13.150 5.704 1.00 95.31 96 GLU A CA 1
ATOM 766 C C . GLU A 1 96 ? -8.883 12.307 6.832 1.00 95.31 96 GLU A C 1
ATOM 768 O O . GLU A 1 96 ? -8.844 12.704 7.999 1.00 95.31 96 GLU A O 1
ATOM 773 N N . LEU A 1 97 ? -9.354 11.100 6.500 1.00 94.25 97 LEU A N 1
ATOM 774 C CA . LEU A 1 97 ? -9.867 10.150 7.480 1.00 94.25 97 LEU A CA 1
ATOM 775 C C . LEU A 1 97 ? -8.798 9.780 8.513 1.00 94.25 97 LEU A C 1
ATOM 777 O O . LEU A 1 97 ? -9.070 9.834 9.709 1.00 94.25 97 LEU A O 1
ATOM 781 N N . LEU A 1 98 ? -7.586 9.413 8.081 1.00 93.56 98 LEU A N 1
ATOM 782 C CA . LEU A 1 98 ? -6.523 8.971 8.985 1.00 93.56 98 LEU A CA 1
ATOM 783 C C . LEU A 1 98 ? -6.088 10.087 9.942 1.00 93.56 98 LEU A C 1
ATOM 785 O O . LEU A 1 98 ? -5.982 9.861 11.149 1.00 93.56 98 LEU A O 1
ATOM 789 N N . GLU A 1 99 ? -5.862 11.294 9.424 1.00 95.25 99 GLU A N 1
ATOM 790 C CA . GLU A 1 99 ? -5.476 12.440 10.241 1.00 95.25 99 GLU A CA 1
ATOM 791 C C . GLU A 1 99 ? -6.597 12.859 11.187 1.00 95.25 99 GLU A C 1
ATOM 793 O O . GLU A 1 99 ? -6.339 13.064 12.377 1.00 95.25 99 GLU A O 1
ATOM 798 N N . GLY A 1 100 ? -7.830 12.963 10.685 1.00 96.12 100 GLY A N 1
ATOM 799 C CA . GLY A 1 100 ? -9.001 13.314 11.482 1.00 96.12 100 GLY A CA 1
ATOM 800 C C . GLY A 1 100 ? -9.215 12.311 12.610 1.00 96.12 100 GLY A C 1
ATOM 801 O O . GLY A 1 100 ? -9.259 12.687 13.782 1.00 96.12 100 GLY A O 1
ATOM 802 N N . PHE A 1 101 ? -9.218 11.018 12.280 1.00 95.75 101 PHE A N 1
ATOM 803 C CA . PHE A 1 101 ? -9.369 9.932 13.244 1.00 95.75 101 PHE A CA 1
ATOM 804 C C . PHE A 1 101 ? -8.237 9.906 14.285 1.00 95.75 101 PHE A C 1
ATOM 806 O O . PHE A 1 101 ? -8.472 9.662 15.472 1.00 95.75 101 PHE A O 1
ATOM 813 N N . SER A 1 102 ? -7.001 10.228 13.884 1.00 95.31 102 SER A N 1
ATOM 814 C CA . SER A 1 102 ? -5.859 10.314 14.805 1.00 95.31 102 SER A CA 1
ATOM 815 C C . SER A 1 102 ? -5.975 11.459 15.820 1.00 95.31 102 SER A C 1
ATOM 817 O O . SER A 1 102 ? -5.377 11.383 16.891 1.00 95.31 102 SER A O 1
ATOM 819 N N . LYS A 1 103 ? -6.769 12.495 15.535 1.00 96.88 103 LYS A N 1
ATOM 820 C CA . LYS A 1 103 ? -6.969 13.652 16.425 1.00 96.88 103 LYS A CA 1
ATOM 821 C C . LYS A 1 103 ? -8.151 13.479 17.383 1.00 96.88 103 LYS A C 1
ATOM 823 O O . LYS A 1 103 ? -8.242 14.214 18.362 1.00 96.88 103 LYS A O 1
ATOM 828 N N . LEU A 1 104 ? -9.029 12.508 17.132 1.00 96.81 104 LEU A N 1
ATOM 829 C CA . LEU A 1 104 ? -10.186 12.220 17.980 1.00 96.81 104 LEU A CA 1
ATOM 830 C C . LEU A 1 104 ? -9.786 11.760 19.390 1.00 96.81 104 LEU A C 1
A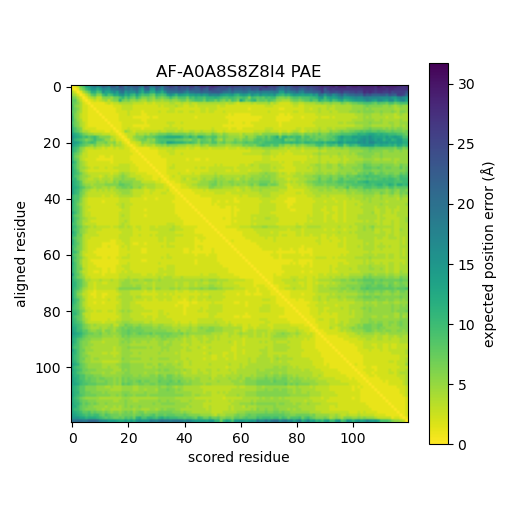TOM 832 O O . LEU A 1 104 ? -8.771 11.078 19.580 1.00 96.81 104 LEU A O 1
ATOM 836 N N . SER A 1 105 ? -10.639 12.080 20.369 1.00 97.69 105 SER A N 1
ATOM 837 C CA . SER A 1 105 ? -10.554 11.503 21.711 1.00 97.69 105 SER A CA 1
ATOM 838 C C . SER A 1 105 ? -10.810 9.993 21.658 1.00 97.69 105 SER A C 1
ATOM 840 O O . SER A 1 105 ? -11.373 9.477 20.693 1.00 97.69 105 SER A O 1
ATOM 842 N N . LYS A 1 106 ? -10.430 9.251 22.705 1.00 96.75 106 LYS A N 1
ATOM 843 C CA . LYS A 1 106 ? -10.681 7.801 22.744 1.00 96.75 106 LYS A CA 1
ATOM 844 C C . LYS A 1 106 ? -12.173 7.469 22.578 1.00 96.75 106 LYS A C 1
ATOM 846 O O . LYS A 1 106 ? -12.502 6.594 21.788 1.00 96.75 106 LYS A O 1
ATOM 851 N N . SER A 1 107 ? -13.050 8.200 23.272 1.00 97.44 107 SER A N 1
ATOM 852 C CA . SER A 1 107 ? -14.504 8.004 23.182 1.00 97.44 107 SER A CA 1
ATOM 853 C C . SER A 1 107 ? -15.015 8.241 21.761 1.00 97.44 107 SER A C 1
ATOM 855 O O . SER A 1 107 ? -15.769 7.424 21.238 1.00 97.44 107 SER A O 1
ATOM 857 N N . ASP A 1 108 ? -14.572 9.322 21.114 1.00 97.38 108 ASP A N 1
ATOM 858 C CA . ASP A 1 108 ? -15.020 9.652 19.756 1.00 97.38 108 ASP A CA 1
ATOM 859 C C . ASP A 1 108 ? -14.488 8.646 18.727 1.00 97.38 108 ASP A C 1
ATOM 861 O O . ASP A 1 108 ? -15.199 8.290 17.787 1.00 97.38 108 ASP A O 1
ATOM 865 N N . ARG A 1 109 ? -13.260 8.135 18.914 1.00 97.19 109 ARG A N 1
ATOM 866 C CA . ARG A 1 109 ? -12.707 7.050 18.083 1.00 97.19 109 ARG A CA 1
ATOM 867 C C . ARG A 1 109 ? -13.549 5.784 18.185 1.00 97.19 109 ARG A C 1
ATOM 869 O O . ARG A 1 109 ? -13.886 5.215 17.150 1.00 97.19 109 ARG A O 1
ATOM 876 N N . ASP A 1 110 ? -13.889 5.363 19.403 1.00 97.00 110 ASP A N 1
ATOM 877 C CA . ASP A 1 110 ? -14.670 4.145 19.641 1.00 97.00 110 ASP A CA 1
ATOM 878 C C . ASP A 1 110 ? -16.073 4.272 19.015 1.00 97.00 110 ASP A C 1
ATOM 880 O O . ASP A 1 110 ? -16.501 3.393 18.267 1.00 97.00 110 ASP A O 1
ATOM 884 N N . GLN A 1 111 ? -16.742 5.416 19.207 1.00 96.62 111 GLN A N 1
ATOM 885 C CA . GLN A 1 111 ? -18.044 5.701 18.586 1.00 96.62 111 GLN A CA 1
ATOM 886 C C . GLN A 1 111 ? -17.976 5.746 17.054 1.00 96.62 111 GLN A C 1
ATOM 888 O O . GLN A 1 111 ? -18.859 5.216 16.379 1.00 96.62 111 GL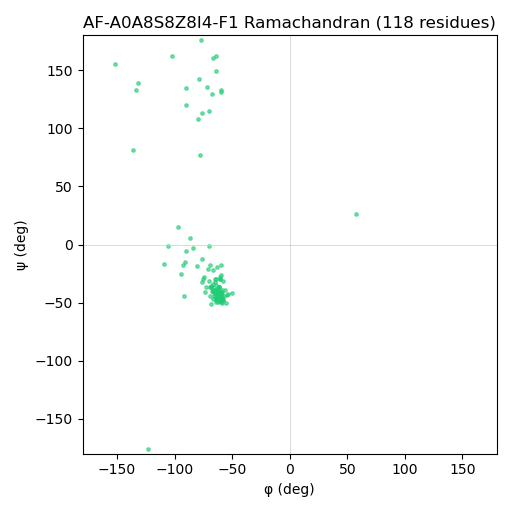N A O 1
ATOM 893 N N . THR A 1 112 ? -16.925 6.349 16.494 1.00 96.00 112 THR A N 1
ATOM 894 C CA . THR A 1 112 ? -16.721 6.421 15.040 1.00 96.00 112 THR A CA 1
ATOM 895 C C . THR A 1 112 ? -16.499 5.030 14.446 1.00 96.00 112 THR A C 1
ATOM 897 O O . THR A 1 112 ? -17.096 4.703 13.423 1.00 96.00 112 THR A O 1
ATOM 900 N N . ILE A 1 113 ? -15.695 4.179 15.098 1.00 96.19 113 ILE A N 1
ATOM 901 C CA . ILE A 1 113 ? -15.507 2.780 14.684 1.00 96.19 113 ILE A CA 1
ATOM 902 C C . ILE A 1 113 ? -16.841 2.029 14.711 1.00 96.19 113 ILE A C 1
ATOM 904 O O . ILE A 1 113 ? -17.160 1.321 13.756 1.00 96.19 113 ILE A O 1
ATOM 908 N N . ASP A 1 114 ? -17.618 2.172 15.784 1.00 96.69 114 ASP A N 1
ATOM 909 C CA . ASP A 1 114 ? -18.909 1.493 15.923 1.00 96.69 114 ASP A CA 1
ATOM 910 C C . ASP A 1 114 ? -19.937 1.960 14.891 1.00 96.69 114 ASP A C 1
ATOM 912 O O . ASP A 1 114 ? -20.777 1.169 14.462 1.00 96.69 114 ASP A O 1
ATOM 916 N N . PHE A 1 115 ? -19.881 3.227 14.480 1.00 96.19 115 PHE A N 1
ATOM 917 C CA . PHE A 1 115 ? -20.686 3.737 13.377 1.00 96.19 115 PHE A CA 1
ATOM 918 C C . PHE A 1 115 ? -20.251 3.135 12.036 1.00 96.19 115 PHE A C 1
ATOM 920 O O . PHE A 1 115 ? -21.089 2.577 11.330 1.00 96.19 115 PHE A O 1
ATOM 927 N N . LEU A 1 116 ? -18.954 3.187 11.706 1.00 94.75 116 LEU A N 1
ATOM 928 C CA . LEU A 1 116 ? -18.431 2.677 10.433 1.00 94.75 116 LEU A CA 1
ATOM 929 C C . LEU A 1 116 ? -18.717 1.178 10.256 1.00 94.75 116 LEU A C 1
ATOM 931 O O . LEU A 1 116 ? -19.204 0.774 9.210 1.00 94.75 116 LEU A O 1
ATOM 935 N N . LYS A 1 117 ? -18.550 0.370 11.311 1.00 94.75 117 LYS A N 1
ATOM 936 C CA . LYS A 1 117 ? -18.879 -1.070 11.303 1.00 94.75 117 LYS A CA 1
ATOM 937 C C . LYS A 1 117 ? -20.346 -1.404 11.007 1.00 94.75 117 LYS A C 1
ATOM 939 O O . LYS A 1 117 ? -20.655 -2.568 10.788 1.00 94.75 117 LYS A O 1
ATOM 944 N N . LYS A 1 118 ? -21.266 -0.442 11.131 1.00 96.06 118 LYS A N 1
ATOM 945 C CA . LYS A 1 118 ? -22.700 -0.655 10.871 1.00 96.06 118 LYS A CA 1
ATOM 946 C C . LYS A 1 118 ? -23.096 -0.328 9.436 1.00 96.06 118 LYS A C 1
ATOM 948 O O . LYS A 1 118 ? -24.198 -0.697 9.039 1.00 96.06 118 LYS A O 1
ATOM 953 N N . ILE A 1 119 ? -22.262 0.420 8.718 1.00 93.38 119 ILE A N 1
ATOM 954 C CA . ILE A 1 119 ? -22.538 0.861 7.346 1.00 93.38 119 ILE A CA 1
ATOM 955 C C . ILE A 1 119 ? -21.656 0.165 6.304 1.00 93.38 119 ILE A C 1
ATOM 957 O O . ILE A 1 119 ? -21.997 0.219 5.125 1.00 93.38 119 ILE A O 1
ATOM 961 N N . ASP A 1 120 ? -20.560 -0.458 6.741 1.00 70.38 120 ASP A N 1
ATOM 962 C CA . ASP A 1 120 ? -19.689 -1.352 5.964 1.00 70.38 120 ASP A CA 1
ATOM 963 C C . ASP A 1 120 ? -20.170 -2.810 6.097 1.00 70.38 120 ASP A C 1
ATOM 965 O O . ASP A 1 120 ? -20.214 -3.529 5.072 1.00 70.38 120 ASP A O 1
#

Solvent-accessible surface area (backbone atoms only — not comparable to full-atom values): 6869 Å² total; per-residue (Å²): 132,88,81,85,73,76,47,73,59,53,46,51,53,46,43,37,41,84,89,47,86,56,37,73,59,51,53,55,54,49,51,78,69,42,52,85,75,25,35,64,39,47,54,51,45,53,56,38,33,72,77,40,46,67,63,37,34,48,53,37,32,40,37,51,49,25,37,78,68,66,68,35,96,58,77,67,75,52,23,65,71,58,50,56,66,33,63,48,73,66,52,52,53,52,47,52,51,51,54,54,55,68,70,46,53,73,70,56,42,54,52,49,50,59,52,50,70,73,78,109